Protein AF-A0A8T7KTG8-F1 (afdb_monomer_lite)

Sequence (56 aa):
MTIRGTRAEWEEWTGLKFPQSGPYHIPGALNPMNMDVEKDEGIYIEPNVWMAHPLR

pLDDT: mean 96.18, std 3.7, range [78.94, 98.75]

Foldseek 3Di:
DKDKD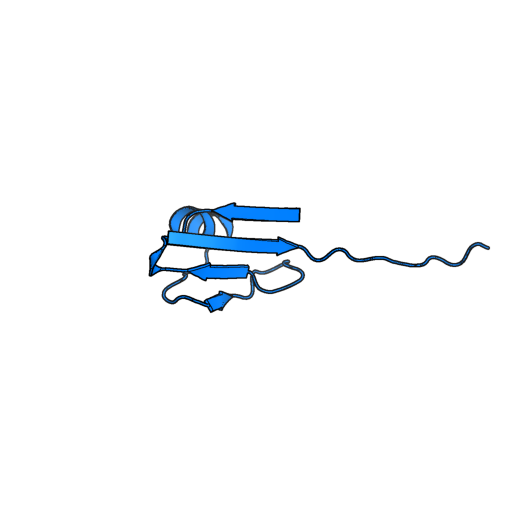FQVVVCVVQVDHDPAFAWDDGVPAPGTWTDDNVVRMIMDDHDDDDDDDDDD

Structure (mmCIF, N/CA/C/O backbone):
data_AF-A0A8T7KTG8-F1
#
_entry.id   AF-A0A8T7KTG8-F1
#
loop_
_atom_site.group_PDB
_atom_site.id
_atom_site.type_symbol
_atom_site.label_atom_id
_atom_site.label_alt_id
_atom_site.label_comp_id
_atom_site.label_asym_id
_atom_site.label_entity_id
_atom_site.label_seq_id
_atom_site.pdbx_PDB_ins_code
_atom_site.Cartn_x
_atom_site.Cartn_y
_atom_site.Cartn_z
_atom_site.occupancy
_atom_site.B_iso_or_equiv
_atom_site.auth_seq_id
_atom_site.auth_comp_id
_atom_site.auth_asym_id
_atom_site.auth_atom_id
_atom_site.pdbx_PDB_model_num
ATOM 1 N N . MET A 1 1 ? 8.807 6.247 -4.508 1.00 91.88 1 MET A N 1
ATOM 2 C CA . MET A 1 1 ? 7.881 7.338 -4.097 1.00 91.88 1 MET A CA 1
ATOM 3 C C . MET A 1 1 ? 7.192 6.948 -2.788 1.00 91.88 1 MET A C 1
ATOM 5 O O . MET A 1 1 ? 7.050 5.756 -2.556 1.00 91.88 1 MET A O 1
ATOM 9 N N . THR A 1 2 ? 6.760 7.897 -1.946 1.00 97.12 2 THR A N 1
ATOM 10 C CA . THR A 1 2 ? 5.950 7.595 -0.745 1.00 97.12 2 THR A CA 1
ATOM 11 C C . THR A 1 2 ? 4.610 8.311 -0.833 1.00 97.12 2 THR A C 1
ATOM 13 O O . THR A 1 2 ? 4.587 9.531 -0.971 1.00 97.12 2 THR A O 1
ATOM 16 N N . ILE A 1 3 ? 3.517 7.560 -0.726 1.00 97.81 3 ILE A N 1
ATOM 17 C CA . ILE A 1 3 ? 2.148 8.080 -0.669 1.00 97.81 3 ILE A CA 1
ATOM 18 C C . ILE A 1 3 ? 1.612 7.827 0.738 1.00 97.81 3 ILE A C 1
ATOM 20 O O . ILE A 1 3 ? 1.711 6.710 1.251 1.00 97.81 3 ILE A O 1
ATOM 24 N N . ARG A 1 4 ? 1.059 8.871 1.354 1.00 98.44 4 ARG A N 1
ATOM 25 C CA . ARG A 1 4 ? 0.389 8.818 2.655 1.00 98.44 4 ARG A CA 1
ATOM 26 C C . ARG A 1 4 ? -1.043 9.301 2.495 1.00 98.44 4 ARG A C 1
ATOM 28 O O . ARG A 1 4 ? -1.300 10.153 1.649 1.00 98.44 4 ARG A O 1
ATOM 35 N N . GLY A 1 5 ? -1.927 8.775 3.324 1.00 98.38 5 GLY A N 1
ATOM 36 C CA . GLY A 1 5 ? -3.318 9.196 3.391 1.00 98.38 5 GLY A CA 1
ATOM 37 C C . GLY A 1 5 ? -3.991 8.610 4.621 1.00 98.38 5 GLY A C 1
ATOM 38 O O . GLY A 1 5 ? -3.522 7.618 5.181 1.00 98.38 5 GLY A O 1
ATOM 39 N N . THR A 1 6 ? -5.085 9.228 5.026 1.00 98.69 6 THR A N 1
ATOM 40 C CA . THR A 1 6 ? -6.016 8.705 6.024 1.00 98.69 6 THR A CA 1
ATOM 41 C C . THR A 1 6 ? -6.684 7.431 5.526 1.00 98.69 6 THR A C 1
ATOM 43 O O . THR A 1 6 ? -6.683 7.126 4.327 1.00 98.69 6 THR A O 1
ATOM 46 N N . ARG A 1 7 ? -7.318 6.677 6.427 1.00 98.44 7 ARG A N 1
ATOM 47 C CA . ARG A 1 7 ? -8.100 5.510 6.021 1.00 98.44 7 ARG A CA 1
ATOM 48 C C . ARG A 1 7 ? -9.194 5.894 5.029 1.00 98.44 7 ARG A C 1
ATOM 50 O O . ARG A 1 7 ? -9.372 5.187 4.044 1.00 98.44 7 ARG A O 1
ATOM 57 N N . ALA A 1 8 ? -9.901 6.998 5.267 1.00 98.62 8 ALA A N 1
ATOM 58 C CA . ALA A 1 8 ? -10.985 7.449 4.396 1.00 98.62 8 ALA A CA 1
ATOM 59 C C . ALA A 1 8 ? -10.496 7.75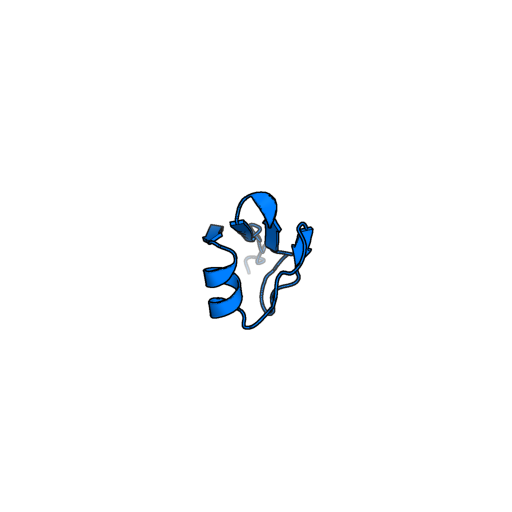2 2.972 1.00 98.62 8 ALA A C 1
ATOM 61 O O . ALA A 1 8 ? -11.103 7.284 2.011 1.00 98.62 8 ALA A O 1
ATOM 62 N N . GLU A 1 9 ? -9.369 8.454 2.842 1.00 98.62 9 GLU A N 1
ATOM 63 C CA . GLU A 1 9 ? -8.743 8.744 1.548 1.00 98.62 9 GLU A CA 1
ATOM 64 C C . GLU A 1 9 ? -8.349 7.459 0.815 1.00 98.62 9 GLU A C 1
ATOM 66 O O . GLU A 1 9 ? -8.671 7.283 -0.358 1.00 98.62 9 GLU A O 1
ATOM 71 N N . TRP A 1 10 ? -7.723 6.505 1.509 1.00 98.38 10 TRP A N 1
ATOM 72 C CA . TRP A 1 10 ? -7.386 5.218 0.903 1.00 98.38 10 TRP A CA 1
ATOM 73 C C . TRP A 1 10 ? -8.624 4.423 0.475 1.00 98.38 10 TRP A C 1
ATOM 75 O O . TRP A 1 10 ? -8.602 3.798 -0.589 1.00 98.38 10 TRP A O 1
ATOM 85 N N . GLU A 1 11 ? -9.699 4.419 1.270 1.00 98.31 11 GLU A N 1
ATOM 86 C CA . GLU A 1 11 ? -10.963 3.762 0.905 1.00 98.31 11 GLU A CA 1
ATOM 87 C C . GLU A 1 11 ? -11.608 4.433 -0.321 1.00 98.31 11 GLU A C 1
ATOM 89 O O . GLU A 1 11 ? -12.151 3.737 -1.178 1.00 98.31 11 GLU A O 1
ATOM 94 N N . GLU A 1 12 ? -11.501 5.756 -0.449 1.00 98.50 12 GLU A N 1
ATOM 95 C CA . GLU A 1 12 ? -11.966 6.510 -1.617 1.00 98.50 12 GLU A CA 1
ATOM 96 C C . GLU A 1 12 ? -11.133 6.200 -2.869 1.00 98.50 12 GLU A C 1
ATOM 98 O O . GLU A 1 12 ? -11.692 5.876 -3.916 1.00 98.50 12 GLU A O 1
ATOM 103 N N . TRP A 1 13 ? -9.801 6.241 -2.771 1.00 97.62 13 TRP A N 1
ATOM 104 C CA . TRP A 1 13 ? -8.907 6.038 -3.917 1.00 97.62 13 TRP A CA 1
ATOM 105 C C . TRP A 1 13 ? -8.940 4.611 -4.457 1.00 97.62 13 TRP A C 1
ATOM 107 O O . TRP A 1 13 ? -8.793 4.395 -5.658 1.00 97.62 13 TRP A O 1
ATOM 117 N N . THR A 1 14 ? -9.085 3.627 -3.569 1.00 97.19 14 THR A N 1
ATOM 118 C CA . THR A 1 14 ? -8.949 2.208 -3.930 1.00 97.19 14 THR A CA 1
ATOM 119 C C . THR A 1 14 ? -10.286 1.486 -4.054 1.00 97.19 14 THR A C 1
ATOM 121 O O . THR A 1 14 ? -10.338 0.410 -4.647 1.00 97.19 14 THR A O 1
ATOM 124 N N . GLY A 1 15 ? -11.357 2.026 -3.464 1.00 97.50 15 GLY A N 1
ATOM 125 C CA . GLY A 1 15 ? -12.636 1.331 -3.308 1.00 97.50 15 GLY A CA 1
ATOM 126 C C . GLY A 1 15 ? -12.588 0.139 -2.340 1.00 97.50 15 GLY A C 1
ATOM 127 O O . GLY A 1 15 ? -13.580 -0.579 -2.203 1.00 97.50 15 GLY A O 1
ATOM 128 N N . LEU A 1 16 ? -11.453 -0.100 -1.674 1.00 97.62 16 LEU A N 1
ATOM 129 C CA . LEU A 1 16 ? -11.285 -1.164 -0.687 1.00 97.62 16 LEU A CA 1
ATOM 130 C C . LEU A 1 16 ? -11.717 -0.694 0.705 1.00 97.62 16 LEU A C 1
ATOM 132 O O . LEU A 1 16 ? -11.938 0.489 0.948 1.00 97.62 16 LEU A O 1
ATOM 136 N N . LYS A 1 17 ? -11.826 -1.645 1.636 1.00 97.81 17 LYS A N 1
ATOM 137 C CA . LYS A 1 17 ? -12.014 -1.376 3.065 1.00 97.81 17 LYS A CA 1
ATOM 138 C C . LYS A 1 17 ? -10.796 -1.832 3.848 1.00 97.81 17 LYS A C 1
ATOM 140 O O . LYS A 1 17 ? -10.267 -2.912 3.589 1.00 97.81 17 LYS A O 1
ATOM 145 N N . PHE A 1 18 ? -10.421 -1.045 4.853 1.00 97.94 18 PHE A N 1
ATOM 146 C CA . PHE A 1 18 ? -9.265 -1.321 5.706 1.00 97.94 18 PHE A CA 1
ATOM 147 C C . PHE A 1 18 ? -9.697 -1.502 7.169 1.00 97.94 18 PHE A C 1
ATOM 149 O O . PHE A 1 18 ? -9.513 -0.608 7.993 1.00 97.94 18 PHE A O 1
ATOM 156 N N . PRO A 1 19 ? -10.354 -2.628 7.513 1.00 97.56 19 PRO A N 1
ATOM 157 C CA . PRO A 1 19 ? -10.903 -2.837 8.852 1.00 97.56 19 PRO A CA 1
ATOM 158 C C . PRO A 1 19 ? -9.844 -3.071 9.936 1.00 97.56 19 PRO A C 1
ATOM 160 O O . PRO A 1 19 ? -10.180 -2.996 11.115 1.00 97.56 19 PRO A O 1
ATOM 163 N N . GLN A 1 20 ? -8.604 -3.402 9.567 1.00 98.25 20 GLN A N 1
ATOM 164 C CA . GLN A 1 20 ? -7.544 -3.793 10.497 1.00 98.25 20 GLN A CA 1
ATOM 165 C C . GLN A 1 20 ? -6.206 -3.184 10.072 1.00 98.25 20 GLN A C 1
ATOM 167 O O . GLN A 1 20 ? -6.001 -2.885 8.898 1.00 98.25 20 GLN A O 1
ATOM 172 N N . SER A 1 21 ? -5.293 -2.999 11.025 1.00 98.69 21 SER A N 1
ATOM 173 C CA . SER A 1 21 ? -3.918 -2.601 10.717 1.00 98.69 21 SER A CA 1
ATOM 174 C C . SER A 1 21 ? -3.158 -3.747 10.044 1.00 98.69 21 SER A C 1
ATOM 176 O O . SER A 1 21 ? -3.384 -4.918 10.353 1.00 98.69 21 SER A O 1
ATOM 178 N N . GLY A 1 22 ? -2.222 -3.409 9.159 1.00 98.50 22 GLY A N 1
ATOM 179 C CA . GLY A 1 22 ? -1.346 -4.356 8.477 1.00 98.50 22 GLY A CA 1
ATOM 180 C C . GLY A 1 22 ? -1.224 -4.113 6.971 1.00 98.50 22 GLY A C 1
ATOM 181 O O . GLY A 1 22 ? -1.676 -3.086 6.457 1.00 98.50 22 GLY A O 1
ATOM 182 N N . PRO A 1 23 ? -0.587 -5.050 6.250 1.00 98.44 23 PRO A N 1
ATOM 183 C CA . PRO A 1 23 ? -0.366 -4.932 4.818 1.00 98.44 23 PRO A CA 1
ATOM 184 C C . PRO A 1 23 ? -1.629 -5.257 4.008 1.00 98.44 23 PRO A C 1
ATOM 186 O O . PRO A 1 23 ? -2.286 -6.271 4.235 1.00 98.44 23 PRO A O 1
ATOM 189 N N . TYR A 1 24 ? -1.908 -4.440 2.993 1.00 98.31 24 TYR A N 1
ATOM 190 C CA . TYR A 1 24 ? -2.979 -4.632 2.021 1.00 98.31 24 TYR A CA 1
ATOM 191 C C . TYR A 1 24 ? -2.435 -4.620 0.595 1.00 98.31 24 TYR A C 1
ATOM 193 O O . TYR A 1 24 ? -1.675 -3.733 0.198 1.00 98.31 24 TYR A O 1
ATOM 201 N N . HIS A 1 25 ? -2.868 -5.597 -0.199 1.00 97.62 25 HIS A N 1
ATOM 202 C CA . HIS A 1 25 ? -2.612 -5.613 -1.634 1.00 97.62 25 HI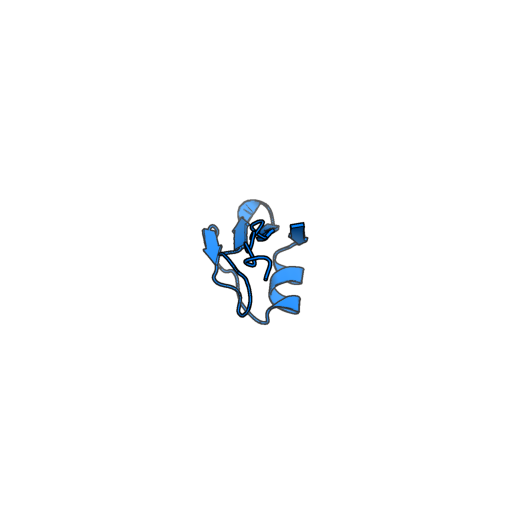S A CA 1
ATOM 203 C C . HIS A 1 25 ? -3.540 -4.624 -2.331 1.00 97.62 25 HIS A C 1
ATOM 205 O O . HIS A 1 25 ? -4.755 -4.819 -2.366 1.00 97.62 25 HIS A O 1
ATOM 211 N N . ILE A 1 26 ? -2.953 -3.576 -2.899 1.00 96.62 26 ILE A N 1
ATOM 212 C CA . ILE A 1 26 ? -3.676 -2.601 -3.709 1.00 96.62 26 ILE A CA 1
ATOM 213 C C . ILE A 1 26 ? -3.544 -3.008 -5.183 1.00 96.62 26 ILE A C 1
ATOM 215 O O . ILE A 1 26 ? -2.422 -3.241 -5.642 1.00 96.62 26 ILE A O 1
ATOM 219 N N . PRO A 1 27 ? -4.648 -3.117 -5.944 1.00 95.00 27 PRO A N 1
ATOM 220 C CA . PRO A 1 27 ?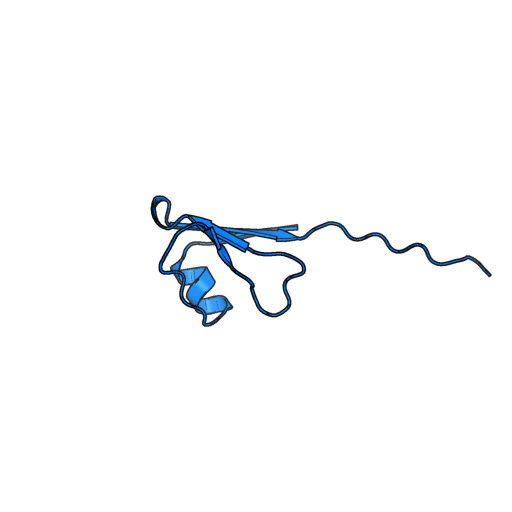 -4.578 -3.396 -7.374 1.00 95.00 27 PRO A CA 1
ATOM 221 C C . PRO A 1 27 ? -3.651 -2.412 -8.101 1.00 95.00 27 PRO A C 1
ATOM 223 O O . PRO A 1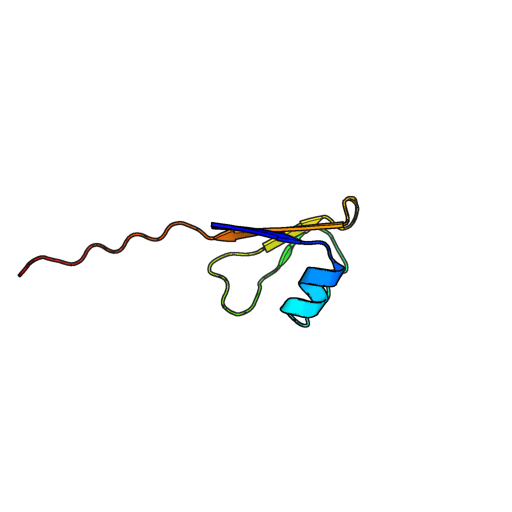 27 ? -3.811 -1.201 -7.989 1.00 95.00 27 PRO A O 1
ATOM 226 N N . GLY A 1 28 ? -2.668 -2.939 -8.836 1.00 92.19 28 GLY A N 1
ATOM 227 C CA . GLY A 1 28 ? -1.690 -2.140 -9.585 1.00 92.19 28 GLY A CA 1
ATOM 228 C C . GLY A 1 28 ? -0.473 -1.660 -8.784 1.00 92.19 28 GLY A C 1
ATOM 229 O O . GLY A 1 28 ? 0.481 -1.176 -9.386 1.00 92.19 28 GLY A O 1
ATOM 230 N N . ALA A 1 29 ? -0.456 -1.829 -7.460 1.00 94.94 29 ALA A N 1
ATOM 231 C CA . ALA A 1 29 ? 0.718 -1.530 -6.648 1.00 94.94 29 ALA A CA 1
ATOM 232 C C . ALA A 1 29 ? 1.813 -2.598 -6.814 1.00 94.94 29 ALA A C 1
ATOM 234 O O . ALA A 1 29 ? 1.528 -3.789 -6.953 1.00 94.94 29 ALA A O 1
ATOM 235 N N . LEU A 1 30 ? 3.080 -2.176 -6.760 1.00 95.56 30 LEU A N 1
ATOM 236 C CA . LEU A 1 30 ? 4.242 -3.067 -6.891 1.00 95.56 30 LEU A CA 1
ATOM 237 C C . LEU A 1 30 ? 4.504 -3.887 -5.618 1.00 95.56 30 LEU A C 1
ATOM 239 O O . LEU A 1 30 ? 5.159 -4.927 -5.661 1.00 95.56 30 LEU A O 1
ATOM 243 N N . ASN A 1 31 ? 4.004 -3.416 -4.480 1.00 96.62 31 ASN A N 1
ATOM 244 C CA . ASN A 1 31 ? 4.106 -4.040 -3.165 1.00 96.62 31 ASN A CA 1
ATOM 245 C C . ASN A 1 31 ? 2.883 -3.668 -2.301 1.00 96.62 31 ASN A C 1
ATOM 247 O O . ASN A 1 31 ? 2.102 -2.793 -2.674 1.00 96.62 31 ASN A O 1
ATOM 251 N N . PRO A 1 32 ? 2.672 -4.330 -1.152 1.00 98.06 32 PRO A N 1
ATOM 252 C CA . PRO A 1 32 ? 1.580 -3.969 -0.256 1.00 98.06 32 PRO A CA 1
ATOM 253 C C . PRO A 1 32 ? 1.723 -2.553 0.319 1.00 98.06 32 PRO A C 1
ATOM 255 O O . PRO A 1 32 ? 2.822 -2.105 0.649 1.00 98.06 32 PRO A O 1
ATOM 258 N N . MET A 1 33 ? 0.587 -1.882 0.492 1.00 98.25 33 MET A N 1
ATOM 259 C CA . MET A 1 33 ? 0.445 -0.679 1.316 1.00 98.25 33 MET A CA 1
ATOM 260 C C . MET A 1 33 ? 0.260 -1.104 2.777 1.00 98.25 33 MET A C 1
ATOM 262 O O . MET A 1 33 ? -0.375 -2.125 3.027 1.00 98.25 33 MET A O 1
ATOM 266 N N . ASN A 1 34 ? 0.797 -0.361 3.745 1.00 98.62 34 ASN A N 1
ATOM 267 C CA . ASN A 1 34 ? 0.620 -0.663 5.166 1.00 98.62 34 ASN A CA 1
ATOM 268 C C . ASN A 1 34 ? -0.383 0.299 5.816 1.00 98.62 34 ASN A C 1
ATOM 270 O O . ASN A 1 34 ? -0.142 1.504 5.831 1.00 98.62 34 ASN A O 1
ATOM 274 N N . MET A 1 35 ? -1.466 -0.236 6.381 1.00 98.75 35 MET A N 1
ATOM 275 C CA . MET A 1 35 ? -2.471 0.520 7.131 1.00 98.75 35 MET A CA 1
ATOM 276 C C . MET A 1 35 ? -2.203 0.444 8.637 1.00 98.75 35 MET A C 1
ATOM 278 O O . MET A 1 35 ? -1.930 -0.629 9.174 1.00 98.75 35 MET A O 1
ATOM 282 N N . ASP A 1 36 ? -2.349 1.564 9.328 1.00 98.62 36 ASP A N 1
ATOM 283 C CA . ASP A 1 36 ? -2.441 1.675 10.779 1.00 98.62 36 ASP A CA 1
ATOM 284 C C . ASP A 1 36 ? -3.793 2.315 11.132 1.00 98.62 36 ASP A C 1
ATOM 286 O O . ASP A 1 36 ? -3.986 3.523 10.999 1.00 98.62 36 ASP A O 1
ATOM 290 N N . VAL A 1 37 ? -4.756 1.488 11.552 1.00 97.88 37 VAL A N 1
ATOM 291 C CA . VAL A 1 37 ? -6.123 1.929 11.879 1.00 97.88 37 VAL A CA 1
ATOM 292 C C . VAL A 1 37 ? -6.156 2.748 13.166 1.00 97.88 37 VAL A C 1
ATOM 294 O O . VAL A 1 37 ? -6.981 3.649 13.281 1.00 97.88 37 VAL A O 1
ATOM 297 N N . GLU A 1 38 ? -5.268 2.469 14.124 1.00 97.94 38 GLU A N 1
ATOM 298 C CA . GLU A 1 38 ? -5.213 3.223 15.383 1.00 97.94 38 GLU A CA 1
ATOM 299 C C . GLU A 1 38 ? -4.711 4.650 15.152 1.00 97.94 38 GLU A C 1
ATOM 301 O O . GLU A 1 38 ? -5.156 5.578 15.826 1.00 97.94 38 GLU A O 1
ATOM 306 N N . LYS A 1 39 ? -3.810 4.830 14.179 1.00 98.19 39 LYS A N 1
ATOM 307 C CA . LYS A 1 39 ? -3.275 6.142 13.792 1.00 98.19 39 LYS A CA 1
ATOM 308 C C . LYS A 1 39 ? -4.018 6.819 12.640 1.00 98.19 39 LYS A C 1
ATOM 310 O O . LYS A 1 39 ? -3.640 7.930 12.283 1.00 98.19 39 LYS A O 1
ATOM 315 N N . ASP A 1 40 ? -5.034 6.168 12.076 1.00 98.50 40 ASP A N 1
ATOM 316 C CA . ASP A 1 40 ? -5.726 6.601 10.855 1.00 98.50 40 ASP A CA 1
ATOM 317 C C . ASP A 1 40 ? -4.749 6.944 9.712 1.00 98.50 40 ASP A C 1
ATOM 319 O O . ASP A 1 40 ? -4.833 7.998 9.088 1.00 98.50 40 ASP A O 1
ATOM 323 N N . GLU A 1 41 ? -3.771 6.066 9.456 1.00 98.69 41 GLU A N 1
ATOM 324 C CA . GLU A 1 41 ? -2.711 6.307 8.472 1.00 98.69 41 GLU A CA 1
ATOM 325 C C . GLU A 1 41 ? -2.451 5.072 7.601 1.00 98.69 41 GLU A C 1
ATOM 327 O O . GLU A 1 41 ? -2.065 4.011 8.086 1.00 98.69 41 GLU A O 1
ATOM 332 N N . GLY A 1 42 ? -2.585 5.226 6.286 1.00 98.56 42 GLY A N 1
ATOM 333 C CA . GLY A 1 42 ? -2.082 4.284 5.292 1.00 98.56 42 GLY A CA 1
ATOM 334 C C . GLY A 1 42 ? -0.844 4.834 4.589 1.00 98.56 42 GLY A C 1
ATOM 335 O O . GLY A 1 42 ? -0.822 5.989 4.151 1.00 98.56 42 GLY A O 1
ATOM 336 N N . ILE A 1 43 ? 0.186 4.000 4.445 1.00 98.62 43 ILE A N 1
ATOM 337 C CA . ILE A 1 43 ? 1.442 4.356 3.779 1.00 98.62 43 ILE A CA 1
ATOM 338 C C . ILE A 1 43 ? 1.760 3.336 2.692 1.00 98.62 43 ILE A C 1
ATOM 340 O O . ILE A 1 43 ? 1.981 2.154 2.967 1.00 98.62 43 ILE A O 1
ATOM 344 N N . TYR A 1 44 ? 1.865 3.809 1.454 1.00 98.38 44 TYR A N 1
ATOM 345 C CA . TYR A 1 44 ? 2.412 3.043 0.340 1.00 98.38 44 TYR A CA 1
ATOM 346 C C . TYR A 1 44 ? 3.802 3.569 -0.012 1.00 98.38 44 TYR A C 1
ATOM 348 O O . TYR A 1 44 ? 3.984 4.755 -0.299 1.00 98.38 44 TYR A O 1
ATOM 356 N N . ILE A 1 45 ? 4.788 2.676 0.012 1.00 97.62 45 ILE A N 1
ATOM 357 C CA . ILE A 1 45 ? 6.162 2.979 -0.385 1.00 97.62 45 ILE A CA 1
ATOM 358 C C . ILE A 1 45 ? 6.427 2.225 -1.675 1.00 97.62 45 ILE A C 1
ATOM 360 O O . ILE A 1 45 ? 6.613 1.012 -1.653 1.00 97.62 45 ILE A O 1
ATOM 364 N N . GLU A 1 46 ? 6.464 2.951 -2.782 1.00 95.38 46 GLU A N 1
ATOM 365 C CA . GLU A 1 46 ? 6.777 2.370 -4.078 1.00 95.38 46 GLU A CA 1
ATOM 366 C C . GLU A 1 46 ? 8.266 1.990 -4.139 1.00 95.38 46 GLU A C 1
ATOM 368 O O . GLU A 1 46 ? 9.123 2.863 -3.919 1.00 95.38 46 GLU A O 1
ATOM 373 N N . PRO A 1 47 ? 8.595 0.720 -4.439 1.00 93.06 47 PRO A N 1
ATOM 374 C CA . PRO A 1 47 ? 9.965 0.262 -4.547 1.00 93.06 47 PRO A CA 1
ATOM 375 C C . PRO A 1 47 ? 10.621 0.866 -5.785 1.00 93.06 47 PRO A C 1
ATOM 377 O O . PRO A 1 47 ? 10.027 0.945 -6.858 1.00 93.06 47 PRO A O 1
ATOM 380 N N . ASN A 1 48 ? 11.893 1.232 -5.655 1.00 90.88 48 ASN A N 1
ATOM 381 C CA . ASN A 1 48 ? 12.691 1.603 -6.815 1.00 90.88 48 ASN A CA 1
ATOM 382 C C . ASN A 1 48 ? 13.010 0.338 -7.620 1.00 90.88 48 ASN A C 1
ATOM 384 O O . ASN A 1 48 ? 13.638 -0.584 -7.096 1.00 90.88 48 ASN A O 1
ATOM 388 N N . VAL A 1 49 ? 12.613 0.309 -8.891 1.00 88.19 49 VAL A N 1
ATOM 389 C CA . VAL A 1 49 ? 12.913 -0.789 -9.817 1.00 88.19 49 VAL A CA 1
ATOM 390 C C . VAL A 1 49 ? 13.929 -0.306 -10.842 1.00 88.19 49 VAL A C 1
ATOM 392 O O . VAL A 1 49 ? 13.750 0.739 -11.464 1.00 88.19 49 VAL A O 1
ATOM 395 N N . TRP A 1 50 ? 14.993 -1.081 -11.030 1.00 90.62 50 TRP A N 1
ATOM 396 C CA . TRP A 1 50 ? 16.032 -0.805 -12.015 1.00 90.62 50 TRP A CA 1
ATOM 397 C C . TRP A 1 50 ? 15.997 -1.878 -13.094 1.00 90.62 50 TRP A C 1
ATOM 399 O O . TRP A 1 50 ? 15.999 -3.068 -12.785 1.00 90.62 50 TRP A O 1
ATOM 409 N N . MET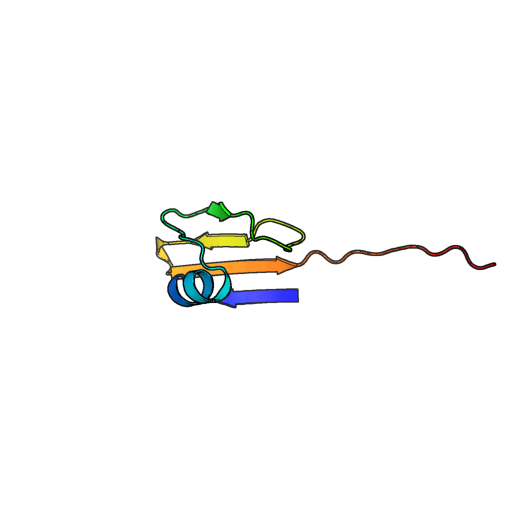 A 1 51 ? 15.986 -1.457 -14.356 1.00 91.00 51 MET A N 1
ATOM 410 C CA . MET A 1 51 ? 16.109 -2.362 -15.496 1.00 91.00 51 MET A CA 1
ATOM 411 C C . MET A 1 51 ? 17.409 -2.077 -16.237 1.00 91.00 51 MET A C 1
ATOM 413 O O . MET A 1 51 ? 17.681 -0.943 -16.627 1.00 91.00 51 MET A O 1
ATOM 417 N N . ALA A 1 52 ? 18.214 -3.119 -16.429 1.00 93.12 52 ALA A N 1
ATOM 418 C CA . ALA A 1 52 ? 19.402 -3.054 -17.263 1.00 93.12 52 ALA A CA 1
ATOM 419 C C . ALA A 1 52 ? 19.022 -3.419 -18.701 1.00 93.12 52 ALA A C 1
ATOM 421 O O . ALA A 1 52 ? 18.580 -4.536 -18.970 1.00 93.12 52 ALA A O 1
ATOM 422 N N . HIS A 1 53 ? 19.211 -2.480 -19.626 1.00 91.06 53 HIS A N 1
ATOM 423 C CA . HIS A 1 53 ? 19.068 -2.737 -21.054 1.00 91.06 53 HIS A CA 1
ATOM 424 C C . HIS A 1 53 ? 20.454 -2.952 -21.668 1.00 91.06 53 HIS A C 1
ATOM 426 O O . HIS A 1 53 ? 21.332 -2.108 -21.473 1.00 91.06 53 HIS A O 1
ATOM 432 N N . PRO A 1 54 ? 20.686 -4.057 -22.398 1.00 90.69 54 PRO A N 1
ATOM 433 C CA . PRO A 1 54 ? 21.954 -4.254 -23.081 1.00 90.69 54 PRO A CA 1
ATOM 434 C C . PRO A 1 54 ? 22.110 -3.198 -24.178 1.00 90.69 54 PRO A C 1
ATOM 436 O O . PRO A 1 54 ? 21.208 -3.009 -24.997 1.00 90.69 54 PRO A O 1
ATOM 439 N N . LEU A 1 55 ? 23.261 -2.526 -24.198 1.00 89.31 55 LEU A N 1
ATOM 440 C CA . LEU A 1 55 ? 23.641 -1.658 -25.308 1.00 89.31 55 LEU A CA 1
ATOM 441 C C . LEU A 1 55 ? 24.014 -2.548 -26.500 1.00 89.31 55 LEU A C 1
ATOM 443 O O . LEU A 1 55 ? 24.806 -3.480 -26.350 1.00 89.31 55 LEU A O 1
ATOM 447 N N . ARG A 1 56 ? 23.392 -2.291 -27.650 1.00 78.94 56 ARG A N 1
ATOM 448 C CA . ARG A 1 56 ? 23.727 -2.912 -28.936 1.00 78.94 56 ARG A CA 1
ATOM 449 C C . ARG A 1 56 ? 24.493 -1.928 -29.798 1.00 78.94 56 ARG A C 1
ATOM 451 O O . ARG A 1 56 ? 24.168 -0.724 -29.708 1.00 78.94 56 ARG A O 1
#

Radius of gyration: 14.28 Å; chains: 1; bounding box: 36×15×44 Å

Secondary structure (DSSP, 8-state):
-EEEE-HHHHHHHHS----SSEEE--TT-SS-EEEETTTTEEEEEPPP---PPPP-